Protein AF-A0A3M8QNF9-F1 (afdb_monomer)

Radius of gyration: 24.11 Å; Cα contacts (8 Å, |Δi|>4): 125; chains: 1; bounding box: 51×45×65 Å

Mean predicted aligned error: 16.57 Å

Structure (mmCIF, N/CA/C/O backbone):
data_AF-A0A3M8QNF9-F1
#
_entry.id   AF-A0A3M8QNF9-F1
#
loop_
_atom_site.group_PDB
_atom_site.id
_atom_site.type_symbol
_atom_site.label_atom_id
_atom_site.label_alt_id
_atom_site.label_comp_id
_atom_site.label_asym_id
_atom_site.label_entity_id
_atom_site.label_seq_id
_atom_site.pdbx_PDB_ins_code
_atom_site.Cartn_x
_atom_site.Cartn_y
_atom_site.Cartn_z
_atom_site.occupancy
_atom_site.B_iso_or_equiv
_atom_site.auth_seq_id
_atom_site.auth_comp_id
_atom_site.auth_asym_id
_atom_site.auth_atom_id
_atom_site.pdbx_PDB_model_num
ATOM 1 N N . MET A 1 1 ? 3.729 -6.566 -7.715 1.00 58.84 1 MET A N 1
ATOM 2 C CA . MET A 1 1 ? 4.483 -6.438 -8.987 1.00 58.84 1 MET A CA 1
ATOM 3 C C . MET A 1 1 ? 5.041 -5.021 -9.083 1.00 58.84 1 MET A C 1
ATOM 5 O O . MET A 1 1 ? 4.245 -4.095 -9.039 1.00 58.84 1 MET A O 1
ATOM 9 N N . TYR A 1 2 ? 6.368 -4.849 -9.166 1.00 83.88 2 TYR A N 1
ATOM 10 C CA . TYR A 1 2 ? 7.025 -3.526 -9.079 1.00 83.88 2 TYR A CA 1
ATOM 11 C C . TYR A 1 2 ? 7.267 -2.827 -10.419 1.00 83.88 2 TYR A C 1
ATOM 13 O O . TYR A 1 2 ? 7.808 -1.730 -10.447 1.00 83.88 2 TYR A O 1
ATOM 21 N N . LEU A 1 3 ? 6.928 -3.474 -11.533 1.00 90.12 3 LEU A N 1
ATOM 22 C CA . LEU A 1 3 ? 7.334 -3.056 -12.869 1.00 90.12 3 LEU A CA 1
ATOM 23 C C . LEU A 1 3 ? 6.099 -2.836 -13.734 1.00 90.12 3 LEU A C 1
ATOM 25 O O . LEU A 1 3 ? 5.300 -3.752 -13.919 1.00 90.12 3 LEU A O 1
ATOM 29 N N . LEU A 1 4 ? 5.950 -1.630 -14.266 1.00 89.25 4 LEU A N 1
ATOM 30 C CA . LEU A 1 4 ? 4.844 -1.240 -15.134 1.00 89.25 4 LEU A CA 1
ATOM 31 C C . LEU A 1 4 ? 5.414 -0.710 -16.444 1.00 89.25 4 LEU A C 1
ATOM 33 O O . LEU A 1 4 ? 6.310 0.126 -16.431 1.00 89.25 4 LEU A O 1
ATOM 37 N N . ARG A 1 5 ? 4.904 -1.167 -17.587 1.00 89.69 5 ARG A N 1
ATOM 38 C CA . ARG A 1 5 ? 5.283 -0.584 -18.880 1.00 89.69 5 ARG A CA 1
ATOM 39 C C . ARG A 1 5 ? 4.384 0.613 -19.169 1.00 89.69 5 ARG A C 1
ATOM 41 O O . ARG A 1 5 ? 3.165 0.460 -19.160 1.00 89.69 5 ARG A O 1
ATOM 48 N N . ARG A 1 6 ? 4.966 1.780 -19.450 1.00 88.25 6 ARG A N 1
ATOM 49 C CA . ARG A 1 6 ? 4.232 2.946 -19.966 1.00 88.25 6 ARG A CA 1
ATOM 50 C C . ARG A 1 6 ? 4.933 3.451 -21.222 1.00 88.25 6 ARG A C 1
ATOM 52 O O . ARG A 1 6 ? 6.037 3.980 -21.165 1.00 88.25 6 ARG A O 1
ATOM 59 N N . GLY A 1 7 ? 4.297 3.231 -22.371 1.00 88.06 7 GLY A N 1
ATOM 60 C CA . GLY A 1 7 ? 4.892 3.530 -23.673 1.00 88.06 7 GLY A CA 1
ATOM 61 C C . GLY A 1 7 ? 6.190 2.748 -23.912 1.00 88.06 7 GLY A C 1
ATOM 62 O O . GLY A 1 7 ? 6.218 1.513 -23.827 1.00 88.06 7 GLY A O 1
ATOM 63 N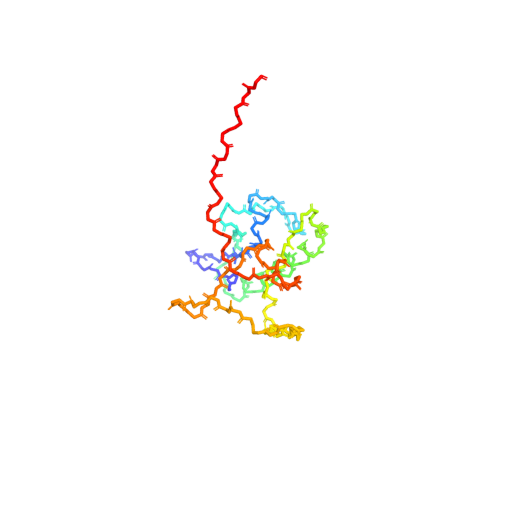 N . ALA A 1 8 ? 7.263 3.480 -24.216 1.00 89.62 8 ALA A N 1
ATOM 64 C CA . ALA A 1 8 ? 8.575 2.925 -24.545 1.00 89.62 8 ALA A CA 1
ATOM 65 C C . ALA A 1 8 ? 9.440 2.577 -23.320 1.00 89.62 8 ALA A C 1
ATOM 67 O O . ALA A 1 8 ? 10.462 1.917 -23.484 1.00 89.62 8 ALA A O 1
ATOM 68 N N . VAL A 1 9 ? 9.046 2.989 -22.110 1.00 94.12 9 VAL A N 1
ATOM 69 C CA . VAL A 1 9 ? 9.886 2.882 -20.909 1.00 94.12 9 VAL A CA 1
ATOM 70 C C . VAL A 1 9 ? 9.163 2.125 -19.795 1.00 94.12 9 VAL A C 1
ATOM 72 O O . VAL A 1 9 ? 7.932 2.131 -19.677 1.00 94.12 9 VAL A O 1
ATOM 75 N N . PHE A 1 10 ? 9.938 1.425 -18.973 1.00 95.19 10 PHE A N 1
ATOM 76 C CA . PHE A 1 10 ? 9.438 0.788 -17.765 1.00 95.19 10 PHE A CA 1
ATOM 77 C C . PHE A 1 10 ? 9.502 1.730 -16.566 1.00 95.19 10 PHE A C 1
ATOM 79 O O . PHE A 1 10 ? 10.454 2.478 -16.380 1.00 95.19 10 PHE A O 1
ATOM 86 N N . HIS A 1 11 ? 8.488 1.648 -15.720 1.00 94.31 11 HIS A N 1
ATOM 87 C CA . HIS A 1 11 ? 8.380 2.377 -14.471 1.00 94.31 11 HIS A CA 1
ATOM 88 C C . HIS A 1 11 ? 8.455 1.415 -13.298 1.00 94.31 11 HIS A C 1
ATOM 90 O O . HIS A 1 11 ? 7.872 0.325 -13.332 1.00 94.31 11 HIS A O 1
ATOM 96 N N . PHE A 1 12 ? 9.118 1.865 -12.243 1.00 94.88 12 PHE A N 1
ATOM 97 C CA . PHE A 1 12 ? 8.994 1.267 -10.931 1.00 94.88 12 PHE A CA 1
ATOM 98 C C . PHE A 1 12 ? 7.712 1.768 -10.258 1.00 94.88 12 PHE A C 1
ATOM 100 O O . PHE A 1 12 ? 7.366 2.945 -10.374 1.00 94.88 12 PHE A O 1
ATOM 107 N N . SER A 1 13 ? 6.987 0.885 -9.572 1.00 93.25 13 SER A N 1
ATOM 108 C CA . SER A 1 13 ? 5.816 1.245 -8.769 1.00 93.25 13 SER A CA 1
ATOM 109 C C . SER A 1 13 ? 5.669 0.312 -7.576 1.00 93.25 13 SER A C 1
ATOM 111 O O . SER A 1 13 ? 5.433 -0.882 -7.752 1.00 93.25 13 SER A O 1
ATOM 113 N N . ARG A 1 14 ? 5.714 0.859 -6.361 1.00 91.75 14 ARG A N 1
ATOM 114 C CA . ARG A 1 14 ? 5.544 0.102 -5.112 1.00 91.75 14 ARG A CA 1
ATOM 115 C C . ARG A 1 14 ? 4.565 0.815 -4.188 1.00 91.75 14 ARG A C 1
ATOM 117 O O . ARG A 1 14 ? 4.624 2.034 -4.074 1.00 91.75 14 ARG A O 1
ATOM 124 N N . LYS A 1 15 ? 3.665 0.053 -3.561 1.00 90.50 15 LYS A N 1
ATOM 125 C CA . LYS A 1 15 ? 2.798 0.557 -2.491 1.00 90.50 15 LYS A CA 1
ATOM 126 C C . LYS A 1 15 ? 3.578 0.529 -1.179 1.00 90.50 15 LYS A C 1
ATOM 128 O O . LYS A 1 15 ? 4.238 -0.469 -0.899 1.00 90.50 15 LYS A O 1
ATOM 133 N N . LEU A 1 16 ? 3.508 1.618 -0.433 1.00 89.81 16 LEU A N 1
ATOM 134 C CA . LEU A 1 16 ? 4.158 1.803 0.858 1.00 89.81 16 LEU A CA 1
ATOM 135 C C . LEU A 1 16 ? 3.107 1.936 1.969 1.00 89.81 16 LEU A C 1
ATOM 137 O O . LEU A 1 16 ? 1.933 2.152 1.647 1.00 89.81 16 LEU A O 1
ATOM 141 N N . PRO A 1 17 ? 3.508 1.792 3.247 1.00 85.75 17 PRO A N 1
ATOM 142 C CA . PRO A 1 17 ? 2.643 2.064 4.388 1.00 85.75 17 PRO A CA 1
ATOM 143 C C . PRO A 1 17 ? 1.963 3.431 4.297 1.00 85.75 17 PRO A C 1
ATOM 145 O O . PRO A 1 17 ? 2.531 4.405 3.797 1.00 85.75 17 PRO A O 1
ATOM 148 N N . ASP A 1 18 ? 0.736 3.502 4.806 1.00 82.94 18 ASP A N 1
ATOM 149 C CA . ASP A 1 18 ? -0.081 4.713 4.744 1.00 82.94 18 ASP A CA 1
ATOM 150 C C . ASP A 1 18 ? 0.525 5.877 5.547 1.00 82.94 18 ASP A C 1
ATOM 152 O O . ASP A 1 18 ? 0.310 7.034 5.182 1.00 82.94 18 ASP A O 1
ATOM 156 N N . SER A 1 19 ? 1.344 5.575 6.561 1.00 82.06 19 SER A N 1
ATOM 157 C CA . SER A 1 19 ? 2.136 6.532 7.344 1.00 82.06 19 SER A CA 1
ATOM 158 C C . SER A 1 19 ? 3.146 7.324 6.502 1.00 82.06 19 SER A C 1
ATOM 160 O O . SER A 1 19 ? 3.539 8.421 6.888 1.00 82.06 19 SER A O 1
ATOM 162 N N . LEU A 1 20 ? 3.519 6.821 5.319 1.00 83.94 20 LEU A N 1
ATOM 163 C CA . LEU A 1 20 ? 4.482 7.456 4.414 1.00 83.94 20 LEU A CA 1
ATOM 164 C C . LEU A 1 20 ? 3.826 8.221 3.253 1.00 83.94 20 LEU A C 1
ATOM 166 O O . LEU A 1 20 ? 4.520 8.693 2.351 1.00 83.94 20 LEU A O 1
ATOM 170 N N . LYS A 1 21 ? 2.496 8.367 3.224 1.00 87.50 21 LYS A N 1
ATOM 171 C CA . LYS A 1 21 ? 1.803 9.130 2.169 1.00 87.50 21 LYS A CA 1
ATOM 172 C C . LYS A 1 21 ? 2.264 10.587 2.151 1.00 87.50 21 LYS A C 1
ATOM 174 O O . LYS A 1 21 ? 2.142 11.301 3.138 1.00 87.50 21 LYS A O 1
ATOM 179 N N . GLY A 1 22 ? 2.746 11.048 0.997 1.00 84.38 22 GLY A N 1
ATOM 180 C CA . GLY A 1 22 ? 3.223 12.424 0.826 1.00 84.38 22 GLY A CA 1
ATOM 181 C C . GLY A 1 22 ? 4.613 12.697 1.405 1.00 84.38 22 GLY A C 1
ATOM 182 O O . GLY A 1 22 ? 5.133 13.790 1.173 1.00 84.38 22 GLY A O 1
ATOM 183 N N . VAL A 1 23 ? 5.215 11.721 2.093 1.00 87.12 23 VAL A N 1
ATOM 184 C CA . VAL A 1 23 ? 6.570 11.804 2.644 1.00 87.12 23 VAL A CA 1
ATOM 185 C C . VAL A 1 23 ? 7.591 11.681 1.519 1.00 87.12 23 VAL A C 1
ATOM 187 O O . VAL A 1 23 ? 7.374 11.005 0.509 1.00 87.12 23 VAL A O 1
ATOM 190 N N . GLU A 1 24 ? 8.708 12.369 1.686 1.00 90.38 24 GLU A N 1
ATOM 191 C CA . GLU A 1 24 ? 9.858 12.247 0.812 1.00 90.38 24 GLU A CA 1
ATOM 192 C C . GLU A 1 24 ? 10.825 11.205 1.382 1.00 90.38 24 GLU A C 1
ATOM 194 O O . GLU A 1 24 ? 11.277 11.318 2.520 1.00 90.38 24 GLU A O 1
ATOM 199 N N . LEU A 1 25 ? 11.085 10.150 0.610 1.00 88.00 25 LEU A N 1
ATOM 200 C CA . LEU A 1 25 ? 11.963 9.055 1.001 1.00 88.00 25 LEU A CA 1
ATOM 201 C C . LEU A 1 25 ? 13.344 9.251 0.402 1.00 88.00 25 LEU A C 1
ATOM 203 O O . LEU A 1 25 ? 13.494 9.340 -0.817 1.00 88.00 25 LEU A O 1
ATOM 207 N N . VAL A 1 26 ? 14.346 9.257 1.274 1.00 89.44 26 VAL A N 1
ATOM 208 C CA . VAL A 1 26 ? 15.752 9.330 0.889 1.00 89.44 26 VAL A CA 1
ATOM 209 C C . VAL A 1 26 ? 16.265 7.912 0.677 1.00 89.44 26 VAL A C 1
ATOM 211 O O . VAL A 1 26 ? 16.455 7.165 1.633 1.00 89.44 26 VAL A O 1
ATOM 214 N N . LEU A 1 27 ? 16.463 7.543 -0.584 1.00 88.44 27 LEU A N 1
ATOM 215 C CA . LEU A 1 27 ? 17.096 6.292 -0.985 1.00 88.44 27 LEU A CA 1
ATOM 216 C C . LEU A 1 27 ? 18.585 6.545 -1.274 1.00 88.44 27 LEU A C 1
ATOM 218 O O . LEU A 1 27 ? 18.999 7.683 -1.509 1.00 88.44 27 LEU A O 1
ATOM 222 N N . ALA A 1 28 ? 19.396 5.490 -1.325 1.00 86.69 28 ALA A N 1
ATOM 223 C CA . ALA A 1 28 ? 20.822 5.590 -1.663 1.00 86.69 28 ALA A CA 1
ATOM 224 C C . ALA A 1 28 ? 21.075 6.186 -3.065 1.00 86.69 28 ALA A C 1
ATOM 226 O O . ALA A 1 28 ? 22.099 6.812 -3.326 1.00 86.69 28 ALA A O 1
ATOM 227 N N . SER A 1 29 ? 20.126 5.995 -3.971 1.00 84.81 29 SER A N 1
ATOM 228 C CA . SER A 1 29 ? 20.107 6.459 -5.356 1.00 84.81 29 SER A CA 1
ATOM 229 C C . SER A 1 29 ? 19.479 7.843 -5.528 1.00 84.81 29 SER A C 1
ATOM 231 O O . SER A 1 29 ? 19.557 8.406 -6.622 1.00 84.81 29 SER A O 1
ATOM 233 N N . GLY A 1 30 ? 18.867 8.395 -4.477 1.00 87.38 30 GLY A N 1
ATOM 234 C CA . GLY A 1 30 ? 18.279 9.728 -4.483 1.00 87.38 30 GLY A CA 1
ATOM 235 C C . GLY A 1 30 ? 16.991 9.847 -3.674 1.00 87.38 30 GLY A C 1
ATOM 236 O O . GLY A 1 30 ? 16.460 8.882 -3.131 1.00 87.38 30 GLY A O 1
ATOM 237 N N . SER A 1 31 ? 16.477 11.072 -3.616 1.00 89.00 31 SER A N 1
ATOM 238 C CA . SER A 1 31 ? 15.251 11.402 -2.896 1.00 89.00 31 SER A CA 1
ATOM 239 C C . SER A 1 31 ? 14.028 11.283 -3.805 1.00 89.00 31 SER A C 1
ATOM 241 O O . SER A 1 31 ? 14.036 11.776 -4.937 1.00 89.00 31 SER A O 1
ATOM 243 N N . LEU A 1 32 ? 12.973 10.619 -3.335 1.00 91.94 32 LEU A N 1
ATOM 244 C CA . LEU A 1 32 ? 11.740 10.421 -4.090 1.00 91.94 32 LEU A CA 1
ATOM 245 C C . LEU A 1 32 ? 10.508 10.655 -3.221 1.00 91.94 32 LEU A C 1
ATOM 247 O O . LEU A 1 32 ? 10.358 10.102 -2.134 1.00 91.94 32 LEU A O 1
ATOM 251 N N . LYS A 1 33 ? 9.553 11.413 -3.760 1.00 92.44 33 LYS A N 1
ATOM 252 C CA . LYS A 1 33 ? 8.283 11.678 -3.089 1.00 92.44 33 LYS A CA 1
ATOM 253 C C . LYS A 1 33 ? 7.309 10.512 -3.236 1.00 92.44 33 LYS A C 1
ATOM 255 O O . LYS A 1 33 ? 7.014 10.066 -4.349 1.00 92.44 33 LYS A O 1
ATOM 260 N N . VAL A 1 34 ? 6.735 10.072 -2.121 1.00 92.50 34 VAL A N 1
ATOM 261 C CA . VAL A 1 34 ? 5.620 9.123 -2.109 1.00 92.50 34 VAL A CA 1
ATOM 262 C C . VAL A 1 34 ? 4.341 9.860 -2.494 1.00 92.50 34 VAL A C 1
ATOM 264 O O . VAL A 1 34 ? 3.990 10.893 -1.920 1.00 92.50 34 VAL A O 1
ATOM 267 N N . GLY A 1 35 ? 3.617 9.335 -3.480 1.00 90.00 35 GLY A N 1
ATOM 268 C CA . GLY A 1 35 ? 2.345 9.913 -3.902 1.00 90.00 35 GLY A CA 1
ATOM 269 C C . GLY A 1 35 ? 1.303 9.897 -2.780 1.00 90.00 35 GLY A C 1
ATOM 270 O O . GLY A 1 35 ? 1.326 9.038 -1.902 1.00 90.00 35 GLY A O 1
ATOM 271 N N . ALA A 1 36 ? 0.318 10.794 -2.852 1.00 86.44 36 ALA A N 1
ATOM 272 C CA . ALA A 1 36 ? -0.795 10.839 -1.892 1.00 86.44 36 ALA A CA 1
ATOM 273 C C . ALA A 1 36 ? -1.611 9.527 -1.837 1.00 86.44 36 ALA A C 1
ATOM 275 O O . ALA A 1 36 ? -2.258 9.220 -0.842 1.00 86.44 36 ALA A O 1
ATOM 276 N N . ASN A 1 37 ? -1.542 8.713 -2.894 1.00 88.81 37 ASN A N 1
ATOM 277 C CA . ASN A 1 37 ? -2.138 7.377 -2.960 1.00 88.81 37 ASN A CA 1
ATOM 278 C C . ASN A 1 37 ? -1.270 6.268 -2.328 1.00 88.81 37 ASN A C 1
ATOM 280 O O . ASN A 1 37 ? -1.609 5.093 -2.466 1.00 88.81 37 ASN A O 1
ATOM 284 N N . GLY A 1 38 ? -0.148 6.614 -1.690 1.00 87.75 38 GLY A N 1
ATOM 285 C CA . GLY A 1 38 ? 0.765 5.674 -1.032 1.00 87.75 38 GLY A CA 1
ATOM 286 C C . GLY A 1 38 ? 1.702 4.932 -1.985 1.00 87.75 38 GLY A C 1
ATOM 287 O O . GLY A 1 38 ? 2.300 3.932 -1.598 1.00 87.75 38 GLY A O 1
ATOM 288 N N . TYR A 1 39 ? 1.824 5.371 -3.243 1.00 92.38 39 TYR A N 1
ATOM 289 C CA . TYR A 1 39 ? 2.732 4.743 -4.200 1.00 92.38 39 TYR A CA 1
ATOM 290 C C . TYR A 1 39 ? 3.989 5.569 -4.439 1.00 92.38 39 TYR A C 1
ATOM 292 O O . TYR A 1 39 ? 3.918 6.749 -4.786 1.00 92.38 39 TYR A O 1
ATOM 300 N N . LEU A 1 40 ? 5.131 4.892 -4.388 1.00 92.50 40 LEU A N 1
ATOM 301 C CA . LEU A 1 40 ? 6.401 5.382 -4.904 1.00 92.50 40 LEU A CA 1
ATOM 302 C C . LEU A 1 40 ? 6.526 4.977 -6.376 1.00 92.50 40 LEU A C 1
ATOM 304 O O . LEU A 1 40 ? 6.433 3.785 -6.692 1.00 92.50 40 LEU A O 1
ATOM 308 N N . ARG A 1 41 ? 6.686 5.949 -7.284 1.00 93.38 41 ARG A N 1
ATOM 309 C CA . ARG A 1 41 ? 6.733 5.700 -8.735 1.00 93.38 41 ARG A CA 1
ATOM 310 C C . ARG A 1 41 ? 7.745 6.589 -9.436 1.00 93.38 41 ARG A C 1
ATOM 312 O O . ARG A 1 41 ? 7.715 7.799 -9.262 1.00 93.38 41 ARG A O 1
ATOM 319 N N . PHE A 1 42 ? 8.556 5.997 -10.304 1.00 93.31 42 PHE A N 1
ATOM 320 C CA . PHE A 1 4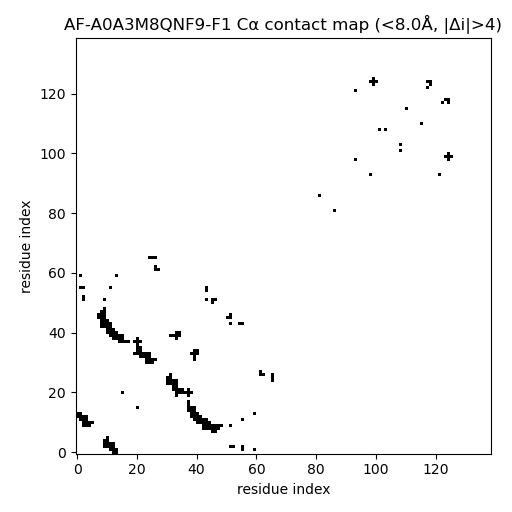2 ? 9.488 6.729 -11.163 1.00 93.31 42 PHE A CA 1
ATOM 321 C C . PHE A 1 42 ? 9.846 5.906 -12.405 1.00 93.31 42 PHE A C 1
ATOM 323 O O . PHE A 1 42 ? 9.549 4.711 -12.492 1.00 93.31 42 PHE A O 1
ATOM 330 N N . SER A 1 43 ? 10.409 6.570 -13.413 1.00 93.25 43 SER A N 1
ATOM 331 C CA . SER A 1 43 ? 10.861 5.930 -14.652 1.00 93.25 43 SER A CA 1
ATOM 332 C C . SER A 1 43 ? 12.200 5.225 -14.438 1.00 93.25 43 SER A C 1
ATOM 334 O O . SER A 1 43 ? 13.100 5.796 -13.834 1.00 93.25 43 SER A O 1
ATOM 336 N N . LEU A 1 44 ? 12.357 4.014 -14.974 1.00 92.88 44 LEU A N 1
ATOM 337 C CA . LEU A 1 44 ? 13.632 3.285 -14.980 1.00 92.88 44 LEU A CA 1
ATOM 338 C C . LEU A 1 44 ? 14.531 3.677 -16.162 1.00 92.88 44 LEU A C 1
ATOM 340 O O . LEU A 1 44 ? 15.626 3.142 -16.290 1.00 92.88 44 LEU A O 1
ATOM 344 N N . GLY A 1 45 ? 14.059 4.546 -17.062 1.00 91.69 45 GLY A N 1
ATOM 345 C CA . GLY A 1 45 ? 14.840 5.047 -18.199 1.00 91.69 45 GLY A CA 1
ATOM 346 C C . GLY A 1 45 ? 15.152 4.021 -19.296 1.00 91.69 45 GLY A C 1
ATOM 347 O O . GLY A 1 45 ? 15.775 4.375 -20.288 1.00 91.69 45 GLY A O 1
ATOM 348 N N . THR A 1 46 ? 14.704 2.768 -19.164 1.00 91.69 46 THR A N 1
ATOM 349 C CA . THR A 1 46 ? 14.964 1.693 -20.133 1.00 91.69 46 THR A CA 1
ATOM 350 C C . THR A 1 46 ? 13.673 1.076 -20.677 1.00 91.69 46 THR A C 1
ATOM 352 O O . THR A 1 46 ? 12.694 0.869 -19.951 1.00 91.69 46 THR A O 1
ATOM 355 N N . GLY A 1 47 ? 13.681 0.759 -21.974 1.00 92.12 47 GLY A N 1
ATOM 356 C CA . GLY A 1 47 ? 12.661 -0.052 -22.646 1.00 92.12 47 GLY A CA 1
ATOM 357 C C . GLY A 1 47 ? 12.985 -1.549 -22.665 1.00 92.12 47 GLY A C 1
ATOM 358 O O . GLY A 1 47 ? 12.171 -2.355 -23.120 1.00 92.12 47 GLY A O 1
ATOM 359 N N . ASN A 1 48 ? 14.157 -1.955 -22.163 1.00 94.19 48 ASN A N 1
ATOM 360 C CA . ASN A 1 48 ? 14.557 -3.355 -22.097 1.00 94.19 48 ASN A CA 1
ATOM 361 C C . ASN A 1 48 ? 13.988 -4.012 -20.834 1.00 94.19 48 ASN A C 1
ATOM 363 O O . ASN A 1 48 ? 14.374 -3.695 -19.711 1.00 94.19 48 ASN A O 1
ATOM 367 N N . ARG A 1 49 ? 13.101 -4.998 -21.012 1.00 91.88 49 ARG A N 1
ATOM 368 C CA . ARG A 1 49 ? 12.420 -5.680 -19.900 1.00 91.88 49 ARG A CA 1
ATOM 369 C C . ARG A 1 49 ? 13.380 -6.364 -18.920 1.00 91.88 49 ARG A C 1
ATOM 371 O O . ARG A 1 49 ? 13.102 -6.374 -17.723 1.00 91.88 49 ARG A O 1
ATOM 378 N N . ARG A 1 50 ? 14.483 -6.955 -19.399 1.00 92.88 50 ARG A N 1
ATOM 379 C CA . ARG A 1 50 ? 15.451 -7.653 -18.528 1.00 92.88 50 ARG A CA 1
ATOM 380 C C . ARG A 1 50 ? 16.211 -6.661 -17.657 1.00 92.88 50 ARG A C 1
ATOM 382 O O . ARG A 1 50 ? 16.354 -6.877 -16.458 1.00 92.88 50 ARG A O 1
ATOM 389 N N . GLU A 1 51 ? 16.667 -5.570 -18.260 1.00 93.75 51 GLU A N 1
ATOM 390 C CA . GLU A 1 51 ? 17.351 -4.488 -17.556 1.00 93.75 51 GLU A CA 1
ATOM 391 C C . GLU A 1 51 ? 16.424 -3.801 -16.553 1.00 93.75 51 GLU A C 1
ATOM 393 O O . GLU A 1 51 ? 16.768 -3.698 -15.377 1.00 93.75 51 GLU A O 1
ATOM 398 N N . ALA A 1 52 ? 15.208 -3.459 -16.984 1.00 93.56 52 ALA A N 1
ATOM 399 C CA . ALA A 1 52 ? 14.177 -2.905 -16.121 1.00 93.56 52 ALA A CA 1
ATOM 400 C C . ALA A 1 52 ? 13.880 -3.829 -14.929 1.00 93.56 52 ALA A C 1
ATOM 402 O O . ALA A 1 52 ? 13.753 -3.367 -13.800 1.00 93.56 52 ALA A O 1
ATOM 403 N N . GLY A 1 53 ? 13.825 -5.147 -15.156 1.00 94.44 53 GLY A N 1
ATOM 404 C CA . GLY A 1 53 ? 13.652 -6.138 -14.096 1.00 94.44 53 GLY A CA 1
ATOM 405 C C . GLY A 1 53 ? 14.795 -6.148 -13.078 1.00 94.44 53 GLY A C 1
ATOM 406 O O . GLY A 1 53 ? 14.532 -6.233 -11.879 1.00 94.44 53 GLY A O 1
ATOM 407 N N . ARG A 1 54 ? 16.051 -6.027 -13.528 1.00 94.62 54 ARG A N 1
ATOM 408 C CA . ARG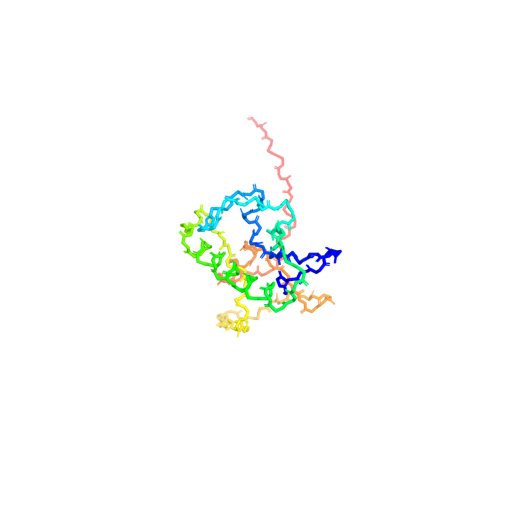 A 1 54 ? 17.216 -5.921 -12.630 1.00 94.62 54 ARG A CA 1
ATOM 409 C C . ARG A 1 54 ? 17.172 -4.637 -11.805 1.00 94.62 54 ARG A C 1
ATOM 411 O O . ARG A 1 54 ? 17.305 -4.711 -10.587 1.00 94.62 54 ARG A O 1
ATOM 418 N N . LEU A 1 55 ? 16.924 -3.495 -12.448 1.00 93.88 55 LEU A N 1
ATOM 419 C CA . LEU A 1 55 ? 16.812 -2.206 -11.761 1.00 93.88 55 LEU A CA 1
ATOM 420 C C . LEU A 1 55 ? 15.669 -2.222 -10.744 1.00 93.88 55 LEU A C 1
ATOM 422 O O . LEU A 1 55 ? 15.884 -1.876 -9.589 1.00 93.88 55 LEU A O 1
ATOM 426 N N . ALA A 1 56 ? 14.484 -2.701 -11.129 1.00 93.56 56 ALA A N 1
ATOM 427 C CA . ALA A 1 56 ? 13.335 -2.765 -10.231 1.00 93.56 56 ALA A CA 1
ATOM 428 C C . ALA A 1 56 ? 13.592 -3.632 -8.991 1.00 93.56 56 ALA A C 1
ATOM 430 O O . ALA A 1 56 ? 13.131 -3.284 -7.911 1.00 93.56 56 ALA A O 1
ATOM 431 N N . ARG A 1 57 ? 14.332 -4.741 -9.121 1.00 93.69 57 ARG A N 1
ATOM 432 C CA . ARG A 1 57 ? 14.730 -5.558 -7.963 1.00 93.69 57 ARG A CA 1
ATOM 433 C C . ARG A 1 57 ? 15.694 -4.810 -7.049 1.00 93.69 57 ARG A C 1
ATOM 435 O O . ARG A 1 57 ? 15.478 -4.812 -5.847 1.00 93.69 57 ARG A O 1
ATOM 442 N N . ARG A 1 58 ? 16.704 -4.142 -7.615 1.00 94.00 58 ARG A N 1
ATOM 443 C CA . ARG A 1 58 ? 17.660 -3.334 -6.842 1.00 94.00 58 ARG A CA 1
ATOM 444 C C . ARG A 1 58 ? 16.947 -2.237 -6.049 1.00 94.00 58 ARG A C 1
ATOM 446 O O . ARG A 1 58 ? 17.125 -2.158 -4.845 1.00 94.00 58 ARG A O 1
ATOM 453 N N . PHE A 1 59 ? 16.083 -1.468 -6.709 1.00 93.31 59 PHE A N 1
ATOM 454 C CA . PHE A 1 59 ? 15.297 -0.423 -6.049 1.00 93.31 59 PHE A CA 1
ATOM 455 C C . PHE A 1 59 ? 14.301 -0.981 -5.027 1.00 93.31 59 PHE A C 1
ATOM 457 O O . PHE A 1 59 ? 14.018 -0.322 -4.036 1.00 93.31 59 PHE A O 1
ATOM 464 N N . ALA A 1 60 ? 13.750 -2.181 -5.240 1.00 91.06 60 ALA A N 1
ATOM 465 C CA . ALA A 1 60 ? 12.905 -2.812 -4.230 1.00 91.06 60 ALA A CA 1
ATOM 466 C C . ALA A 1 60 ? 13.698 -3.094 -2.945 1.00 91.06 60 ALA A C 1
ATOM 468 O O . ALA A 1 60 ? 13.230 -2.718 -1.877 1.00 91.06 60 ALA A O 1
ATOM 469 N N . VAL A 1 61 ? 14.896 -3.675 -3.065 1.00 92.56 61 VAL A N 1
ATOM 470 C CA . VAL A 1 61 ? 15.788 -3.928 -1.921 1.00 92.56 61 VAL A CA 1
ATOM 471 C C . VAL A 1 61 ? 16.152 -2.626 -1.217 1.00 92.56 61 VAL A C 1
ATOM 473 O O . VAL A 1 61 ? 15.968 -2.514 -0.017 1.00 92.56 61 VAL A O 1
ATOM 476 N N . GLU A 1 62 ? 16.568 -1.617 -1.972 1.00 92.06 62 GLU A N 1
ATOM 477 C CA . GLU A 1 62 ? 16.945 -0.312 -1.431 1.00 92.06 62 GLU A CA 1
ATOM 478 C C . GLU A 1 62 ? 15.797 0.357 -0.662 1.00 92.06 62 GLU A C 1
ATOM 480 O O . GLU A 1 62 ? 15.993 0.880 0.429 1.00 92.06 62 GLU A O 1
ATOM 485 N N . VAL A 1 63 ? 14.570 0.282 -1.189 1.00 90.62 63 VAL A N 1
ATOM 486 C CA . VAL A 1 63 ? 13.382 0.766 -0.478 1.00 90.62 63 VAL A CA 1
ATOM 487 C C . VAL A 1 63 ? 13.149 -0.027 0.808 1.00 90.62 63 VAL A C 1
ATOM 489 O O . VAL A 1 63 ? 12.811 0.578 1.817 1.00 90.62 63 VAL A O 1
ATOM 492 N N . ASP A 1 64 ? 13.319 -1.350 0.798 1.00 89.31 64 ASP A N 1
ATOM 493 C CA . ASP A 1 64 ? 13.157 -2.171 2.005 1.00 89.31 64 ASP A CA 1
ATOM 494 C C . ASP A 1 64 ? 14.210 -1.854 3.070 1.00 89.31 64 ASP A C 1
ATOM 496 O O . ASP A 1 64 ? 13.864 -1.712 4.241 1.00 89.31 64 ASP A O 1
ATOM 500 N N . GLU A 1 65 ? 15.461 -1.650 2.665 1.00 88.06 65 GLU A N 1
ATOM 501 C CA . GLU A 1 65 ? 16.541 -1.211 3.552 1.00 88.06 65 GLU A CA 1
ATOM 502 C C . GLU A 1 65 ? 16.225 0.151 4.176 1.00 88.06 65 GLU A C 1
ATOM 504 O O . GLU A 1 65 ? 16.353 0.317 5.388 1.00 88.06 65 GLU A O 1
ATOM 509 N N . THR A 1 66 ? 15.745 1.115 3.382 1.00 87.06 66 THR A N 1
ATOM 510 C CA . THR A 1 66 ? 15.326 2.422 3.905 1.00 87.06 66 THR A CA 1
ATOM 511 C C . THR A 1 66 ? 14.165 2.285 4.883 1.00 87.06 66 THR A C 1
ATOM 513 O O . THR A 1 66 ? 14.209 2.891 5.947 1.00 87.06 66 THR A O 1
ATOM 516 N N . LEU A 1 67 ? 13.146 1.481 4.567 1.00 85.38 67 LEU A N 1
ATOM 517 C CA . LEU A 1 67 ? 12.001 1.267 5.458 1.00 85.38 67 LEU A CA 1
ATOM 518 C C . LEU A 1 67 ? 12.415 0.630 6.787 1.00 85.38 67 LEU A C 1
ATOM 520 O O . LEU A 1 67 ? 11.884 1.009 7.825 1.00 85.38 67 LEU A O 1
ATOM 524 N N . GLN A 1 68 ? 13.363 -0.306 6.759 1.00 82.56 68 GLN A N 1
ATOM 525 C CA . GLN A 1 68 ? 13.879 -0.960 7.960 1.00 82.56 68 GLN A CA 1
ATOM 526 C C . GLN A 1 68 ? 14.800 -0.046 8.783 1.00 82.56 68 GLN A C 1
ATOM 528 O O . GLN A 1 68 ? 14.885 -0.200 10.000 1.00 82.56 68 GLN A O 1
ATOM 533 N N . ALA A 1 69 ? 15.484 0.897 8.130 1.00 82.31 69 ALA A N 1
ATOM 534 C CA . ALA A 1 69 ? 16.353 1.879 8.773 1.00 82.31 69 ALA A CA 1
ATOM 535 C C . ALA A 1 69 ? 15.600 3.096 9.335 1.00 82.31 69 ALA A C 1
ATOM 537 O O . ALA A 1 69 ? 16.178 3.857 10.116 1.00 82.31 69 ALA A O 1
ATOM 538 N N . LEU A 1 70 ? 14.332 3.304 8.957 1.00 73.31 70 LEU A N 1
ATOM 539 C CA . LEU A 1 70 ? 13.501 4.319 9.596 1.00 73.31 70 LEU A CA 1
ATOM 540 C C . LEU A 1 70 ? 13.363 3.974 11.087 1.00 73.31 70 LEU A C 1
ATOM 542 O O . LEU A 1 70 ? 13.069 2.822 11.419 1.00 73.31 70 LEU A O 1
ATOM 546 N N . PRO A 1 71 ? 13.555 4.943 12.005 1.00 66.69 71 PRO A N 1
ATOM 547 C CA . PRO A 1 71 ? 13.232 4.705 13.402 1.00 66.69 71 PRO A CA 1
ATOM 548 C C . PRO A 1 71 ? 11.762 4.275 13.474 1.00 66.69 71 PRO A C 1
ATOM 550 O O . PRO A 1 71 ? 10.955 4.842 12.728 1.00 66.69 71 PRO A O 1
ATOM 553 N N . PRO A 1 72 ? 11.396 3.296 14.326 1.00 61.38 72 PRO A N 1
ATOM 554 C CA . PRO A 1 72 ? 10.001 2.927 14.504 1.00 61.38 72 PRO A CA 1
ATOM 555 C C . PRO A 1 72 ? 9.254 4.206 14.864 1.00 61.38 72 PRO A C 1
ATOM 557 O O . PRO A 1 72 ? 9.501 4.800 15.917 1.00 61.38 72 PRO A O 1
ATOM 560 N N . LEU A 1 73 ? 8.442 4.693 13.920 1.00 55.72 73 LEU A N 1
ATOM 561 C CA . LEU A 1 73 ? 7.716 5.941 14.074 1.00 55.72 73 LEU A CA 1
ATOM 562 C C . LEU A 1 73 ? 6.922 5.797 15.366 1.00 55.72 73 LEU A C 1
ATOM 564 O O . LEU A 1 73 ? 6.201 4.819 15.545 1.00 55.72 73 LEU A O 1
ATOM 568 N N . SER A 1 74 ? 7.129 6.726 16.294 1.00 51.34 74 SER A N 1
ATOM 569 C CA . SER A 1 74 ? 6.545 6.760 17.633 1.00 51.34 74 SER A CA 1
ATOM 570 C C . SER A 1 74 ? 5.054 7.100 17.570 1.00 51.34 74 SER A C 1
ATOM 572 O O . SER A 1 74 ? 4.571 8.094 18.101 1.00 51.34 74 SER A O 1
ATOM 574 N N . VAL A 1 75 ? 4.317 6.235 16.892 1.00 48.41 75 VAL A N 1
ATOM 575 C CA . VAL A 1 75 ? 2.876 6.069 16.925 1.00 48.41 75 VAL A CA 1
ATOM 576 C C . VAL A 1 75 ? 2.695 4.564 17.083 1.00 48.41 75 VAL A C 1
ATOM 578 O O . VAL A 1 75 ? 3.374 3.815 16.380 1.00 48.41 75 VAL A O 1
ATOM 581 N N . PRO A 1 76 ? 1.838 4.078 17.995 1.00 44.53 76 PRO A N 1
ATOM 582 C CA . PRO A 1 76 ? 1.504 2.669 18.022 1.00 44.53 76 PRO A CA 1
ATOM 583 C C . PRO A 1 76 ? 0.750 2.381 16.724 1.00 44.53 76 PRO A C 1
ATOM 585 O O . PRO A 1 76 ? -0.470 2.523 16.648 1.00 44.53 76 PRO A O 1
ATOM 588 N N . GLU A 1 77 ? 1.486 2.027 15.671 1.00 50.00 77 GLU A N 1
ATOM 589 C CA . GLU A 1 77 ? 0.956 1.209 14.601 1.00 50.00 77 GLU A CA 1
ATOM 590 C C . GLU A 1 77 ? 0.453 -0.038 15.320 1.00 50.00 77 GLU A C 1
ATOM 592 O O . GLU A 1 77 ? 1.225 -0.904 15.728 1.00 50.00 77 GLU A O 1
ATOM 597 N N . ILE A 1 78 ? -0.856 -0.063 15.589 1.00 50.31 78 ILE A N 1
ATOM 598 C CA . ILE A 1 78 ? -1.567 -1.294 15.896 1.00 50.31 78 ILE A CA 1
ATOM 599 C C . ILE A 1 78 ? -1.082 -2.246 14.809 1.00 50.31 78 ILE A C 1
ATOM 601 O O . ILE A 1 78 ? -1.311 -1.929 13.634 1.00 50.31 78 ILE A O 1
ATOM 605 N N . PRO A 1 79 ? -0.348 -3.323 15.146 1.00 49.31 79 PRO A N 1
ATOM 606 C CA . PRO A 1 79 ? 0.116 -4.234 14.127 1.00 49.31 79 PRO A CA 1
ATOM 607 C C . PRO A 1 79 ? -1.144 -4.653 13.391 1.00 49.31 79 PRO A C 1
ATOM 609 O O . PRO A 1 79 ? -2.094 -5.146 14.010 1.00 49.31 79 PRO A O 1
ATOM 612 N N . SER A 1 80 ? -1.204 -4.361 12.090 1.00 52.06 80 SER A N 1
ATOM 613 C CA . SER A 1 80 ? -2.218 -4.961 11.241 1.00 52.06 80 SER A CA 1
ATOM 614 C C . SER A 1 80 ? -2.190 -6.438 11.596 1.00 52.06 80 SER A C 1
ATOM 616 O O . SER A 1 80 ? -1.119 -7.042 11.522 1.00 52.06 80 SER A O 1
ATOM 618 N N . ALA A 1 81 ? -3.317 -6.981 12.066 1.00 54.94 81 ALA A N 1
ATOM 619 C CA . ALA A 1 81 ? -3.427 -8.311 12.682 1.00 54.94 81 ALA A CA 1
ATOM 620 C C . ALA A 1 81 ? -3.154 -9.472 11.699 1.00 54.94 81 ALA A C 1
ATOM 622 O O . ALA A 1 81 ? -3.604 -10.598 11.892 1.00 54.94 81 ALA A O 1
ATOM 623 N N . TRP A 1 82 ? -2.445 -9.168 10.619 1.00 54.44 82 TRP A N 1
ATOM 624 C CA . TRP A 1 82 ? -2.034 -10.014 9.532 1.00 54.44 82 TRP A CA 1
ATOM 625 C C . TRP A 1 82 ? -0.598 -9.640 9.152 1.00 54.44 82 TRP A C 1
ATOM 627 O O . TRP A 1 82 ? -0.348 -8.686 8.419 1.00 54.44 82 TRP A O 1
ATOM 637 N N . ASP A 1 83 ? 0.343 -10.423 9.662 1.00 61.34 83 ASP A N 1
ATOM 638 C CA . ASP A 1 83 ? 1.754 -10.461 9.258 1.00 61.34 83 ASP A CA 1
ATOM 639 C C . ASP A 1 83 ? 1.963 -11.232 7.936 1.00 61.34 83 ASP A C 1
ATOM 641 O O . ASP A 1 83 ? 3.079 -11.334 7.430 1.00 61.34 83 ASP A O 1
ATOM 645 N N . GLY A 1 84 ? 0.883 -11.775 7.358 1.00 60.66 84 GLY A N 1
ATOM 646 C CA . GLY A 1 84 ? 0.907 -12.578 6.137 1.00 60.66 84 GLY A CA 1
ATOM 647 C C . GLY A 1 84 ? 1.465 -13.991 6.328 1.00 60.66 84 GLY A C 1
ATOM 648 O O . GLY A 1 84 ? 1.628 -14.700 5.335 1.00 60.66 84 GLY A O 1
ATOM 649 N N . LEU A 1 85 ? 1.744 -14.410 7.569 1.00 64.38 85 LEU A N 1
ATOM 650 C CA . LEU A 1 85 ? 2.340 -15.712 7.892 1.00 64.38 85 LEU A CA 1
ATOM 651 C C . LEU A 1 85 ? 1.304 -16.750 8.346 1.00 64.38 85 LEU A C 1
ATOM 653 O O . LEU A 1 85 ? 1.571 -17.949 8.260 1.00 64.38 85 LEU A O 1
ATOM 657 N N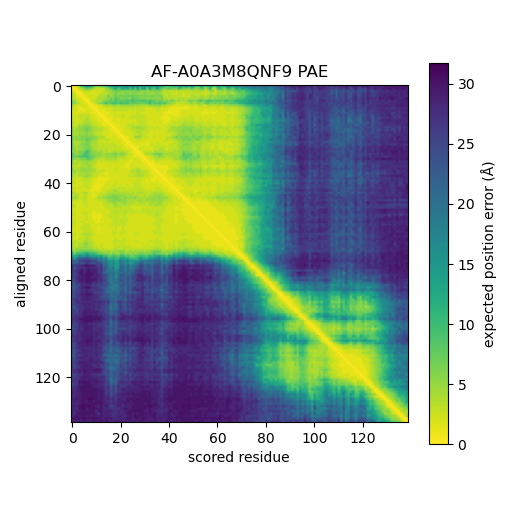 . GLY A 1 86 ? 0.112 -16.328 8.777 1.00 59.72 86 GLY A N 1
ATOM 658 C CA . GLY A 1 86 ? -0.956 -17.252 9.154 1.00 59.72 86 GLY A CA 1
ATOM 659 C C . GLY A 1 86 ? -2.087 -16.616 9.959 1.00 59.72 86 GLY A C 1
ATOM 660 O O . GLY A 1 86 ? -2.271 -15.402 9.966 1.00 59.72 86 GLY A O 1
ATOM 661 N N . PHE A 1 87 ? -2.866 -17.463 10.631 1.00 58.75 87 PHE A N 1
ATOM 662 C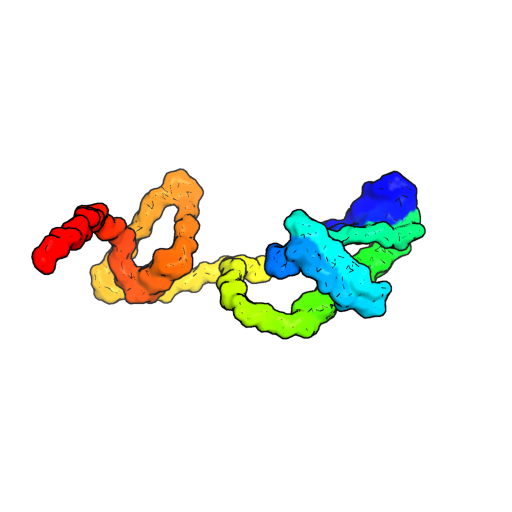 CA . PHE A 1 87 ? -3.951 -17.052 11.523 1.00 58.75 87 PHE A CA 1
ATOM 663 C C . PHE A 1 87 ? -3.513 -17.206 12.977 1.00 58.75 87 PHE A C 1
ATOM 665 O O . PHE A 1 87 ? -2.857 -18.185 13.333 1.00 58.75 87 PHE A O 1
ATOM 672 N N . TRP A 1 88 ? -3.933 -16.277 13.830 1.00 67.25 88 TRP A N 1
ATOM 673 C CA . TRP A 1 88 ? -3.725 -16.365 15.270 1.00 67.25 88 TRP A CA 1
ATOM 674 C C . TRP A 1 88 ? -4.965 -16.977 15.925 1.00 67.25 88 TRP A C 1
ATOM 676 O O . TRP A 1 88 ? -6.069 -16.457 15.772 1.00 67.25 88 TRP A O 1
ATOM 686 N N . LEU A 1 89 ? -4.792 -18.076 16.664 1.00 63.50 89 LEU A N 1
ATOM 687 C CA . LEU A 1 89 ? -5.847 -18.659 17.493 1.00 63.50 89 LEU A CA 1
ATOM 688 C C . LEU A 1 89 ? -5.584 -18.294 18.955 1.00 63.50 89 LEU A C 1
ATOM 690 O O . LEU A 1 89 ? -4.654 -18.809 19.572 1.00 63.50 89 LEU A O 1
ATOM 694 N N . LEU A 1 90 ? -6.414 -17.413 19.510 1.00 65.81 90 LEU A N 1
ATOM 695 C CA . LEU A 1 90 ? -6.383 -17.073 20.929 1.00 65.81 90 LEU A CA 1
ATOM 696 C C . LEU A 1 90 ? -7.481 -17.860 21.654 1.00 65.81 90 LEU A C 1
ATOM 698 O O . LEU A 1 90 ? -8.655 -17.751 21.308 1.00 65.81 90 LEU A O 1
ATOM 702 N N . TYR A 1 91 ? -7.110 -18.645 22.665 1.00 69.31 91 TYR A N 1
ATOM 703 C CA . TYR A 1 91 ? -8.057 -19.367 23.513 1.00 69.31 91 TYR A CA 1
ATOM 704 C C . TYR A 1 91 ? -7.919 -18.888 24.958 1.00 69.31 91 TYR A C 1
ATOM 706 O O . TYR A 1 91 ? -6.851 -19.000 25.558 1.00 69.31 91 TYR A O 1
ATOM 714 N N . ARG A 1 92 ? -9.012 -18.377 25.529 1.00 70.25 92 ARG A N 1
ATOM 715 C CA . ARG A 1 92 ? -9.128 -18.073 26.958 1.00 70.25 92 ARG A CA 1
ATOM 716 C C . ARG A 1 92 ? -10.332 -18.819 27.512 1.00 70.25 92 ARG A C 1
ATOM 718 O O . ARG A 1 92 ? -11.436 -18.710 26.983 1.00 70.25 92 ARG A O 1
ATOM 725 N N . ARG A 1 93 ? -10.115 -19.580 28.584 1.00 69.88 93 ARG A N 1
ATOM 726 C CA . ARG A 1 93 ? -11.199 -20.240 29.309 1.00 69.88 93 ARG A CA 1
ATOM 727 C C . ARG A 1 93 ? -11.955 -19.182 30.112 1.00 69.88 93 ARG A C 1
ATOM 729 O O . ARG A 1 93 ? -11.339 -18.416 30.845 1.00 69.88 93 ARG A O 1
ATOM 736 N N . LEU A 1 94 ? -13.270 -19.125 29.936 1.00 70.06 94 LEU A N 1
ATOM 737 C CA . LEU A 1 94 ? -14.137 -18.254 30.721 1.00 70.06 94 LEU A CA 1
ATOM 738 C C . LEU A 1 94 ? -14.531 -18.973 32.011 1.00 70.06 94 LEU A C 1
ATOM 740 O O . LEU A 1 94 ? -15.063 -20.083 31.957 1.00 70.06 94 LEU A O 1
ATOM 744 N N . ASP A 1 95 ? -14.283 -18.338 33.154 1.00 64.25 95 ASP A N 1
ATOM 745 C CA . ASP A 1 95 ? -14.523 -18.942 34.470 1.00 64.25 95 ASP A CA 1
ATOM 746 C C . ASP A 1 95 ? -16.020 -19.040 34.824 1.00 64.25 95 ASP A C 1
ATOM 748 O O . ASP A 1 95 ? -16.410 -19.909 35.599 1.00 64.25 95 ASP A O 1
ATOM 752 N N . GLN A 1 96 ? -16.880 -18.200 34.226 1.00 64.56 96 GLN A N 1
ATOM 753 C CA . GLN A 1 96 ? -18.322 -18.120 34.533 1.00 64.56 96 GLN A CA 1
ATOM 754 C C . GLN A 1 96 ? -19.253 -18.384 33.335 1.00 64.56 96 GLN A C 1
ATOM 756 O O . GLN A 1 96 ? -20.402 -17.949 33.310 1.00 64.56 96 GLN A O 1
ATOM 761 N N . GLY A 1 97 ? -18.800 -19.157 32.348 1.00 64.12 97 GLY A N 1
ATOM 762 C CA . GLY A 1 97 ? -19.667 -19.632 31.270 1.00 64.12 97 GLY A CA 1
ATOM 763 C C . GLY A 1 97 ? -19.571 -18.846 29.963 1.00 64.12 97 GLY A C 1
ATOM 764 O O . GLY A 1 97 ? -18.564 -18.222 29.652 1.00 64.12 97 GLY A O 1
ATOM 765 N N . ARG A 1 98 ? -20.596 -19.036 29.128 1.00 62.34 98 ARG A N 1
ATOM 766 C CA . ARG A 1 98 ? -20.574 -18.894 27.663 1.00 62.34 98 ARG A CA 1
ATOM 767 C C . ARG A 1 98 ? -20.219 -17.475 27.195 1.00 62.34 98 ARG A C 1
ATOM 769 O O . ARG A 1 98 ? -20.797 -16.501 27.665 1.00 62.34 98 ARG A O 1
ATOM 776 N N . LEU A 1 99 ? -19.356 -17.376 26.181 1.00 67.56 99 LEU A N 1
ATOM 777 C CA . LEU A 1 99 ? -19.162 -16.136 25.429 1.00 67.56 99 LEU A CA 1
ATOM 778 C C . LEU A 1 99 ? -20.365 -15.923 24.504 1.00 67.56 99 LEU A C 1
ATOM 780 O O . LEU A 1 99 ? -20.590 -16.715 23.587 1.00 67.56 99 LEU A O 1
ATOM 784 N N . HIS A 1 100 ? -21.127 -14.854 24.718 1.00 67.81 100 HIS A N 1
ATOM 785 C CA . HIS A 1 100 ? -22.167 -14.440 23.779 1.00 67.81 100 HIS A CA 1
ATOM 786 C C . HIS A 1 100 ? -21.522 -13.743 22.584 1.00 67.81 100 HIS A C 1
ATOM 788 O O . HIS A 1 100 ? -21.374 -12.524 22.567 1.00 67.81 100 HIS A O 1
ATOM 794 N N . TRP A 1 101 ? -21.112 -14.537 21.595 1.00 72.06 101 TRP A N 1
ATOM 795 C CA . TRP A 1 101 ? -20.597 -14.003 20.342 1.00 72.06 101 TRP A CA 1
ATOM 796 C C . TRP A 1 101 ? -21.734 -13.335 19.551 1.00 72.06 101 TRP A C 1
ATOM 798 O O . TRP A 1 101 ? -22.812 -13.931 19.425 1.00 72.06 101 TRP A O 1
ATOM 808 N N . PRO A 1 102 ? -21.540 -12.116 19.020 1.00 68.44 102 PRO A N 1
ATOM 809 C CA . PRO A 1 102 ? -22.537 -11.480 18.170 1.00 68.44 102 PRO A CA 1
ATOM 810 C C . PRO A 1 102 ? -22.762 -12.326 16.916 1.00 68.44 102 PRO A C 1
ATOM 812 O O . PRO A 1 102 ? -21.826 -12.849 16.308 1.00 68.44 102 PRO A O 1
ATOM 815 N N . ARG A 1 103 ? -24.023 -12.457 16.507 1.00 66.94 103 ARG A N 1
ATOM 816 C CA . ARG A 1 103 ? -24.336 -13.023 15.197 1.00 66.94 103 ARG A CA 1
ATOM 817 C C . ARG A 1 103 ? -23.889 -12.017 14.144 1.00 66.94 103 ARG A C 1
ATOM 819 O O . ARG A 1 103 ? -24.431 -10.921 14.082 1.00 66.94 103 ARG A O 1
ATOM 826 N N . ALA A 1 104 ? -22.877 -12.384 13.368 1.00 69.31 104 ALA A N 1
ATOM 827 C CA . ALA A 1 104 ? -22.479 -11.628 12.195 1.00 69.31 104 ALA A CA 1
ATOM 828 C C . ALA A 1 104 ? -23.287 -12.121 11.000 1.00 69.31 104 ALA A C 1
ATOM 830 O O . ALA A 1 104 ? -23.171 -13.292 10.637 1.00 69.31 104 ALA A O 1
ATOM 831 N N . ASP A 1 105 ? -24.047 -11.235 10.361 1.00 68.50 105 ASP A N 1
ATOM 832 C CA . ASP A 1 105 ? -24.771 -11.564 9.126 1.00 68.50 105 ASP A CA 1
ATOM 833 C C . ASP A 1 105 ? -23.812 -11.986 7.994 1.00 68.50 105 ASP A C 1
ATOM 835 O O . ASP A 1 105 ? -24.176 -12.744 7.100 1.00 68.50 105 ASP A O 1
ATOM 839 N N . THR A 1 106 ? -22.556 -11.539 8.064 1.00 70.25 106 THR A N 1
ATOM 840 C CA . THR A 1 106 ? -21.493 -11.779 7.076 1.00 70.25 106 THR A CA 1
ATOM 841 C C . THR A 1 106 ? -20.421 -12.771 7.544 1.00 70.25 106 THR A C 1
ATOM 843 O O . THR A 1 106 ? -19.419 -12.958 6.857 1.00 70.25 106 THR A O 1
ATOM 846 N N . GLY A 1 107 ? -20.596 -13.421 8.702 1.00 71.56 107 GLY A N 1
ATOM 847 C CA . GLY A 1 107 ? -19.657 -14.427 9.224 1.00 71.56 107 GLY A CA 1
ATOM 848 C C . GLY A 1 107 ? -18.358 -13.880 9.840 1.00 71.56 107 GLY A C 1
ATOM 849 O O . GLY A 1 107 ? -17.574 -14.662 10.373 1.00 71.56 107 GLY A O 1
ATOM 850 N N . ALA A 1 108 ? -18.142 -12.561 9.827 1.00 75.81 108 ALA A N 1
ATOM 851 C CA . ALA A 1 108 ? -17.010 -11.897 10.471 1.00 75.81 108 ALA A CA 1
ATOM 852 C C . ALA A 1 108 ? -17.464 -10.636 11.223 1.00 75.81 108 ALA A C 1
ATOM 854 O O . ALA A 1 108 ? -18.419 -9.975 10.822 1.00 75.81 108 ALA A O 1
ATOM 855 N N . VAL A 1 109 ? -16.772 -10.308 12.316 1.00 75.62 109 VAL A N 1
ATOM 856 C CA . VAL A 1 109 ? -17.031 -9.113 13.133 1.00 75.62 109 VAL A CA 1
ATOM 857 C C . VAL A 1 109 ? -15.738 -8.326 13.218 1.00 75.62 109 VAL A C 1
ATOM 859 O O . VAL A 1 109 ? -14.735 -8.842 13.709 1.00 75.62 109 VAL A O 1
ATOM 862 N N . GLU A 1 110 ? -15.761 -7.085 12.750 1.00 79.62 110 GLU A N 1
ATOM 863 C CA . GLU A 1 110 ? -14.666 -6.151 12.986 1.00 79.62 110 GLU A CA 1
ATOM 864 C C . GLU A 1 110 ? -14.816 -5.541 14.383 1.00 79.62 110 GLU A C 1
ATOM 866 O O . GLU A 1 110 ? -15.891 -5.071 14.758 1.00 79.62 110 GLU A O 1
ATOM 871 N N . LEU A 1 111 ? -13.738 -5.577 15.167 1.00 75.31 111 LEU A N 1
ATOM 872 C CA . LEU A 1 111 ? -13.694 -5.028 16.520 1.00 75.31 111 LEU A CA 1
ATOM 873 C C . LEU A 1 111 ? -12.871 -3.744 16.531 1.00 75.31 111 LEU A C 1
ATOM 875 O O . LEU A 1 111 ? -11.756 -3.710 16.012 1.00 75.31 111 LEU A O 1
ATOM 879 N N . SER A 1 112 ? -13.384 -2.706 17.187 1.00 78.12 112 SER A N 1
ATOM 880 C CA . SER A 1 112 ? -12.568 -1.554 17.568 1.00 78.12 112 SER A CA 1
ATOM 881 C C . SER A 1 112 ? -11.555 -1.940 18.650 1.00 78.12 112 SER A C 1
ATOM 883 O O . SER A 1 112 ? -11.734 -2.922 19.374 1.00 78.12 112 SER A O 1
ATOM 885 N N . THR A 1 113 ? -10.511 -1.128 18.827 1.00 75.88 113 THR A N 1
ATOM 886 C CA . THR A 1 113 ? -9.485 -1.351 19.861 1.00 75.88 113 THR A CA 1
ATOM 887 C C . THR A 1 113 ? -10.087 -1.480 21.261 1.00 75.88 113 THR A C 1
ATOM 889 O O . THR A 1 113 ? -9.693 -2.351 22.033 1.00 75.88 113 THR A O 1
ATOM 892 N N . ALA A 1 114 ? -11.085 -0.649 21.579 1.00 75.81 114 ALA A N 1
ATOM 893 C CA . ALA A 1 114 ? -11.779 -0.703 22.862 1.00 75.81 114 ALA A CA 1
ATOM 894 C C . ALA A 1 114 ? -12.578 -2.008 23.024 1.00 75.81 114 ALA A C 1
ATOM 896 O O . ALA A 1 114 ? -12.530 -2.631 24.081 1.00 75.81 114 ALA A O 1
ATOM 897 N N . GLN A 1 115 ? -13.259 -2.464 21.967 1.00 76.38 115 GLN A N 1
ATOM 898 C CA . GLN A 1 115 ? -14.002 -3.729 21.979 1.00 76.38 115 GLN A CA 1
ATOM 899 C C . GLN A 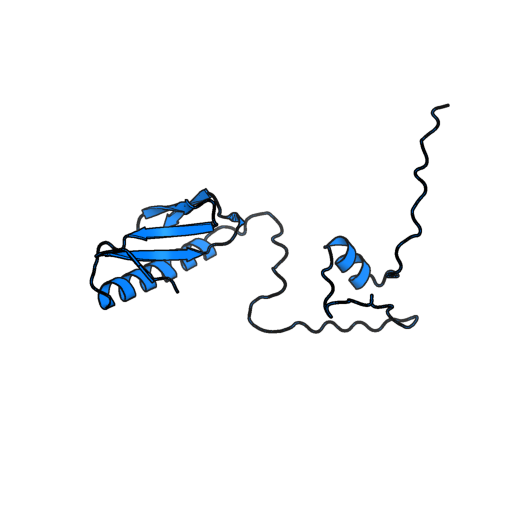1 115 ? -13.069 -4.940 22.119 1.00 76.38 115 GLN A C 1
ATOM 901 O O . GLN A 1 115 ? -13.387 -5.872 22.855 1.00 76.38 115 GLN A O 1
ATOM 906 N N . TRP A 1 116 ? -11.901 -4.912 21.469 1.00 78.69 116 TRP A N 1
ATOM 907 C CA . TRP A 1 116 ? -10.871 -5.939 21.630 1.00 78.69 116 TRP A CA 1
ATOM 908 C C . TRP A 1 116 ? -10.339 -5.990 23.068 1.00 78.69 116 TRP A C 1
ATOM 910 O O . TRP A 1 116 ? -10.295 -7.067 23.658 1.00 78.69 116 TRP A O 1
ATOM 920 N N . ALA A 1 117 ? -10.014 -4.840 23.666 1.00 78.62 117 ALA A N 1
ATOM 921 C CA . ALA A 1 117 ? -9.542 -4.775 25.050 1.00 78.62 117 ALA A CA 1
ATOM 922 C C . ALA A 1 117 ? -10.592 -5.317 26.037 1.00 78.62 117 ALA A C 1
ATOM 924 O O . ALA A 1 117 ? -10.272 -6.154 26.878 1.00 78.62 117 ALA A O 1
ATOM 925 N N . MET A 1 118 ? -11.864 -4.932 25.875 1.00 76.19 118 MET A N 1
ATOM 926 C CA . MET A 1 118 ? -12.971 -5.463 26.683 1.00 76.19 118 MET A CA 1
ATOM 927 C C . MET A 1 118 ? -13.101 -6.987 26.573 1.00 76.19 118 MET A C 1
ATOM 929 O O . MET A 1 118 ? -13.354 -7.660 27.575 1.00 76.19 118 MET A O 1
ATOM 933 N N . LEU A 1 119 ? -12.921 -7.531 25.367 1.00 75.44 119 LEU A N 1
ATOM 934 C CA . LEU A 1 119 ? -12.994 -8.966 25.113 1.00 75.44 119 LEU A CA 1
ATOM 935 C C . LEU A 1 119 ? -11.823 -9.717 25.754 1.00 75.44 119 LEU A C 1
ATOM 937 O O . LEU A 1 119 ? -12.0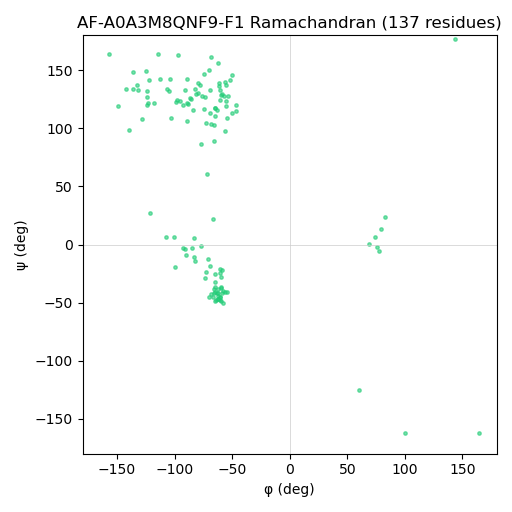31 -10.754 26.383 1.00 75.44 119 LEU A O 1
ATOM 941 N N . VAL A 1 120 ? -10.608 -9.174 25.649 1.00 76.62 120 VAL A N 1
ATOM 942 C CA . VAL A 1 120 ? -9.419 -9.735 26.304 1.00 76.62 120 VAL A CA 1
ATOM 943 C C . VAL A 1 120 ? -9.552 -9.669 27.823 1.00 76.62 120 VAL A C 1
ATOM 945 O O . VAL A 1 120 ? -9.152 -10.619 28.487 1.00 76.62 120 VAL A O 1
ATOM 948 N N . GLU A 1 121 ? -10.158 -8.620 28.379 1.00 77.38 121 GLU A N 1
ATOM 949 C CA . GLU A 1 121 ? -10.461 -8.501 29.813 1.00 77.38 121 GLU A CA 1
ATOM 950 C C . GLU A 1 121 ? -11.561 -9.467 30.293 1.00 77.38 121 GLU A C 1
ATOM 952 O O . GLU A 1 121 ? -11.640 -9.746 31.488 1.00 77.38 121 GLU A O 1
ATOM 957 N N . GLY A 1 122 ? -12.380 -10.015 29.387 1.00 72.75 122 GLY A N 1
ATOM 958 C CA . GLY A 1 122 ? -13.497 -10.907 29.720 1.00 72.75 122 GLY A CA 1
ATOM 959 C C . GLY A 1 122 ? -14.778 -10.177 30.138 1.00 72.75 122 GLY A C 1
ATOM 960 O O . GLY A 1 122 ? -15.609 -10.749 30.844 1.00 72.75 122 GLY A O 1
ATOM 961 N N . ARG A 1 123 ? -14.954 -8.913 29.732 1.00 71.69 123 ARG A N 1
ATOM 962 C CA . ARG A 1 123 ? -16.177 -8.146 30.014 1.00 71.69 123 ARG A CA 1
ATOM 963 C C . ARG A 1 123 ? -17.368 -8.681 29.208 1.00 71.69 123 ARG A C 1
ATOM 965 O O . ARG A 1 123 ? -17.178 -9.177 28.096 1.00 71.69 123 ARG A O 1
ATOM 972 N N . PRO A 1 124 ? -18.605 -8.559 29.727 1.00 66.94 124 PRO A N 1
ATOM 973 C CA . PRO A 1 124 ? -19.795 -8.959 28.987 1.00 66.94 124 PRO A CA 1
ATOM 974 C C . PRO A 1 124 ? -19.898 -8.171 27.675 1.00 66.94 124 PRO A C 1
ATOM 976 O O . PRO A 1 124 ? -19.817 -6.946 27.665 1.00 66.94 124 PRO A O 1
ATOM 979 N N . TRP A 1 125 ? -20.080 -8.900 26.571 1.00 69.88 125 TRP A N 1
ATOM 980 C CA . TRP A 1 125 ? -20.221 -8.353 25.216 1.00 69.88 125 TRP A CA 1
ATOM 981 C C . TRP A 1 125 ? -21.563 -7.628 24.991 1.00 69.88 125 TRP A C 1
ATOM 983 O O . TRP A 1 125 ? -21.755 -6.949 23.983 1.00 69.88 125 TRP A O 1
ATOM 993 N N . THR A 1 126 ? -22.523 -7.780 25.905 1.00 63.22 126 THR A N 1
ATOM 994 C CA . THR A 1 126 ? -23.861 -7.209 25.760 1.00 63.22 126 THR A CA 1
ATOM 995 C C . THR A 1 126 ? -23.763 -5.690 25.608 1.00 63.22 126 THR A C 1
ATOM 997 O O . THR A 1 126 ? -23.112 -5.051 26.440 1.00 63.22 126 THR A O 1
ATOM 1000 N N . PRO A 1 127 ? -24.405 -5.091 24.586 1.00 59.94 127 PRO A N 1
ATOM 1001 C CA . PRO A 1 127 ? -24.501 -3.645 24.509 1.00 59.94 127 PRO A CA 1
ATOM 1002 C C . PRO A 1 127 ? -25.096 -3.152 25.825 1.00 59.94 127 PRO A C 1
ATOM 1004 O O . PRO A 1 127 ? -26.132 -3.661 26.262 1.00 59.94 127 PRO A O 1
ATOM 1007 N N . LEU A 1 128 ? -24.432 -2.191 26.468 1.00 57.22 128 LEU A N 1
ATOM 1008 C CA . LEU A 1 128 ? -25.053 -1.486 27.580 1.00 57.22 128 LEU A CA 1
ATOM 1009 C C . LEU A 1 128 ? -26.378 -0.903 27.065 1.00 57.22 128 LEU A C 1
ATOM 1011 O O . LEU A 1 128 ? -26.407 -0.395 25.936 1.00 57.22 128 LEU A O 1
ATOM 1015 N N . PRO A 1 129 ? -27.472 -0.991 27.842 1.00 59.19 129 PRO A N 1
ATOM 1016 C CA . PRO A 1 129 ? -28.695 -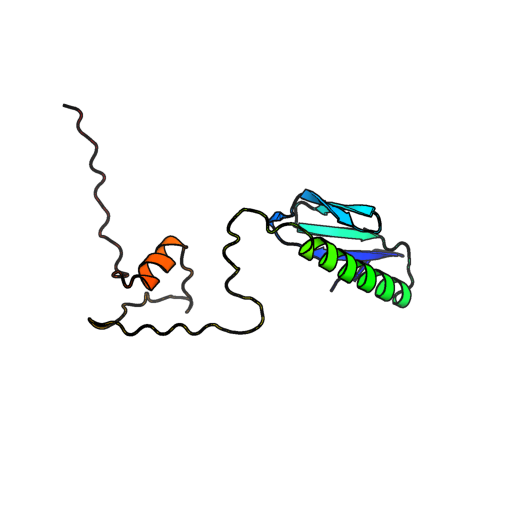0.289 27.487 1.00 59.19 129 PRO A CA 1
ATOM 1017 C C . PRO A 1 129 ? -28.341 1.175 27.229 1.00 59.19 129 PRO A C 1
ATOM 1019 O O . PRO A 1 129 ? -27.455 1.721 27.892 1.00 59.19 129 PRO A O 1
ATOM 1022 N N . ALA A 1 130 ? -28.983 1.775 26.224 1.00 60.53 130 ALA A N 1
ATOM 1023 C CA . ALA A 1 130 ? -28.723 3.157 25.852 1.00 60.53 130 ALA A CA 1
ATOM 1024 C C . ALA A 1 130 ? -28.788 4.025 27.114 1.00 60.53 130 ALA A C 1
ATOM 1026 O O . ALA A 1 130 ? -29.839 4.130 27.742 1.00 60.53 130 ALA A O 1
ATOM 1027 N N . LEU A 1 131 ? -27.641 4.580 27.513 1.00 60.53 131 LEU A N 1
ATOM 1028 C CA . LEU A 1 131 ? -27.580 5.479 28.652 1.00 60.53 131 LEU A CA 1
ATOM 1029 C C . LEU A 1 131 ? -28.398 6.709 28.280 1.00 60.53 131 LEU A C 1
ATOM 1031 O O . LEU A 1 131 ? -28.080 7.403 27.308 1.00 60.53 131 LEU A O 1
ATOM 1035 N N . GLU A 1 132 ? -29.467 6.957 29.032 1.00 65.25 132 GLU A N 1
ATOM 1036 C CA . GLU A 1 132 ? -30.188 8.213 28.923 1.00 65.25 132 GLU A CA 1
ATOM 1037 C C . GLU A 1 132 ? -29.200 9.347 29.199 1.00 65.25 132 GLU A C 1
ATOM 1039 O O . GLU A 1 132 ? -28.441 9.331 30.171 1.00 65.25 132 GLU A O 1
ATOM 1044 N N . LYS A 1 133 ? -29.153 10.318 28.286 1.00 61.97 133 LYS A N 1
ATOM 1045 C CA . LYS A 1 133 ? -28.317 11.500 28.457 1.00 61.97 133 LYS A CA 1
ATOM 1046 C C . LYS A 1 133 ? -28.873 12.287 29.641 1.00 61.97 133 LYS A C 1
ATOM 1048 O O . LYS A 1 133 ? -29.870 12.986 29.494 1.00 61.97 133 LYS A O 1
ATOM 1053 N N . CYS A 1 134 ? -28.224 12.196 30.797 1.00 52.81 134 CYS A N 1
ATOM 1054 C CA . CYS A 1 134 ? -28.497 13.103 31.902 1.00 52.81 134 CYS A CA 1
ATOM 1055 C C . CYS A 1 134 ? -28.012 14.496 31.497 1.00 52.81 134 CYS A C 1
ATOM 1057 O O . CYS A 1 134 ? -26.811 14.765 31.482 1.00 52.81 134 CYS A O 1
ATOM 1059 N N . THR A 1 135 ? -28.937 15.381 31.136 1.00 72.56 135 THR A N 1
ATOM 10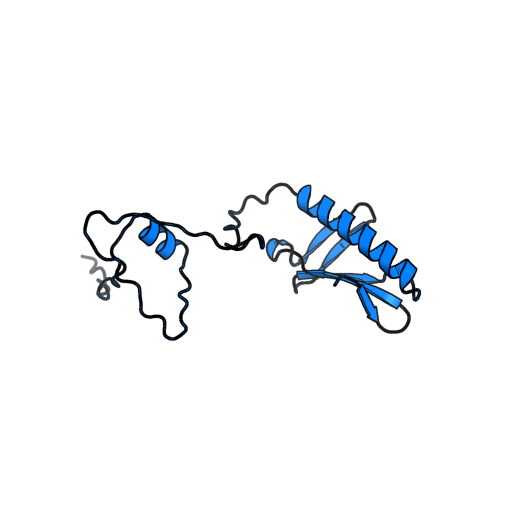60 C CA . THR A 1 135 ? -28.641 16.809 31.036 1.00 72.56 135 THR A CA 1
ATOM 1061 C C . THR A 1 135 ? -28.300 17.290 32.447 1.00 72.56 135 THR A C 1
ATOM 1063 O O . THR A 1 135 ? -29.156 17.168 33.325 1.00 72.56 135 THR A O 1
ATOM 1066 N N . PRO A 1 136 ? -27.082 17.790 32.720 1.00 69.62 136 PRO A N 1
ATOM 1067 C CA . PRO A 1 136 ? -26.773 18.315 34.039 1.00 69.62 136 PRO A CA 1
ATOM 1068 C C . PRO A 1 136 ? -27.651 19.545 34.286 1.00 69.62 136 PRO A C 1
ATOM 1070 O O . PRO A 1 136 ? -27.492 20.576 33.633 1.00 69.62 136 PRO A O 1
ATOM 1073 N N . THR A 1 137 ? -28.607 19.432 35.207 1.00 69.81 137 THR A N 1
ATOM 1074 C CA . THR A 1 137 ? -29.308 20.596 35.746 1.00 69.81 137 THR A CA 1
ATOM 1075 C C . THR A 1 137 ? -28.329 21.310 36.667 1.00 69.81 137 THR A C 1
ATOM 1077 O O . THR A 1 137 ? -28.033 20.826 37.756 1.00 69.81 137 THR A O 1
ATOM 1080 N N . LEU A 1 138 ? -27.776 22.427 36.197 1.00 60.44 138 LEU A N 1
ATOM 1081 C CA . LEU A 1 138 ? -27.038 23.352 37.051 1.00 60.44 138 LEU A CA 1
ATOM 1082 C C . LEU A 1 138 ? -28.026 23.911 38.086 1.00 60.44 138 LEU A C 1
ATOM 1084 O O . LEU A 1 138 ? -29.004 24.555 37.701 1.00 60.44 138 LEU A O 1
ATOM 1088 N N . MET A 1 139 ? -27.793 23.605 39.364 1.00 50.81 139 MET A N 1
ATOM 1089 C CA . MET A 1 139 ? -28.384 24.316 40.502 1.00 50.81 139 MET A CA 1
ATOM 1090 C C . MET A 1 139 ? -27.425 25.397 40.981 1.00 50.81 139 MET A C 1
ATOM 1092 O O . MET A 1 139 ? -26.201 25.132 40.957 1.00 50.81 139 MET A O 1
#

Solvent-accessible surface area (backbone atoms only — not comparable to full-atom values): 9159 Å² total; per-residue (Å²): 129,47,74,44,80,56,90,72,32,29,24,38,40,44,82,52,63,73,92,46,40,60,37,72,45,72,45,99,91,46,76,48,63,22,34,81,85,19,35,39,68,50,76,65,86,32,64,47,67,70,59,38,51,52,51,42,51,53,52,49,51,49,52,50,52,44,62,69,67,47,72,81,66,96,57,88,70,69,72,66,96,59,87,81,82,69,84,86,86,85,87,78,89,60,94,88,57,85,81,76,72,80,87,43,96,79,78,63,80,91,70,55,72,68,56,46,52,39,53,74,74,66,51,81,74,68,78,73,74,83,76,77,82,77,75,82,78,84,124

Sequence (139 aa):
MYLLRRGAVFHFSRKLPDSLKGVELVLASGSLKVGANGYLRFSLGTGNRREAGRLARRFAVEVDETLQALPPLSVPEIPSAWDGLGFWLLYRRLDQGRLHWPRADTGAVELSTAQWAMLVEGRPWTPLPALEKCTPTLM

Foldseek 3Di:
DQWDDDPQFIKGKDAADQVQQQNWFQFPVGIFGQHNNRMTMDTPPHSDPVSRVVVNVVVVVRVVVSVVPPDPPPDPPVPPCPPVPDHDDDDDDDPPDDQPDDDDPVPDDDDDPVRVVCVVVVHHPDPDPPPDPPPDDDD

InterPro domains:
  IPR008878 Transposase IS66, Orf2 [PF05717] (82-126)
  IPR008878 Transposase IS66, Orf2 [PTHR36455] (81-134)
  IPR046668 Domain of unknown function DUF6538 [PF20172] (2-70)

Organism: NCBI:txid1867749

Secondary structure (DSSP, 8-state):
--EEEETTEEEEEEE--GGGTTPEEEETTEEEEPPTTSEEEEE-S---HHHHHHHHHHHHHHHHHHHHHS---SS-----S--SS---------TTS-------TTS-----HHHHHHHHHT---SPPP----------

pLDDT: mean 77.55, std 13.98, range [44.53, 95.19]